Protein AF-A0A0T5ZDS8-F1 (afdb_monomer)

Secondary structure (DSSP, 8-state):
--EEEETTEEEEEETTEEEEEE-S-SEEEEEEEETTS-EEEEEEETT-EEEE-SEEEEEEPPP-

Structure (mmCIF, N/CA/C/O backbone):
data_AF-A0A0T5ZDS8-F1
#
_entry.id   AF-A0A0T5ZDS8-F1
#
loop_
_atom_site.group_PDB
_atom_site.id
_atom_site.type_symbol
_atom_site.label_atom_id
_atom_site.label_alt_id
_atom_site.label_comp_id
_atom_site.label_asym_id
_atom_site.label_entity_id
_atom_site.label_seq_id
_atom_site.pdbx_PDB_ins_code
_atom_site.Cartn_x
_atom_site.Cartn_y
_atom_site.Cartn_z
_atom_site.occupancy
_atom_site.B_iso_or_equiv
_atom_site.auth_seq_id
_atom_site.auth_comp_id
_atom_site.auth_asym_id
_atom_site.auth_atom_id
_atom_site.pdbx_PDB_model_num
ATOM 1 N N . MET A 1 1 ? -14.514 -6.056 -10.668 1.00 54.56 1 MET A N 1
ATOM 2 C CA . MET A 1 1 ? -13.340 -5.870 -9.795 1.00 54.56 1 MET A CA 1
ATOM 3 C C . MET A 1 1 ? -13.603 -6.680 -8.546 1.00 54.56 1 MET A C 1
ATOM 5 O O . MET A 1 1 ? -14.469 -6.302 -7.769 1.00 54.56 1 MET A O 1
ATOM 9 N N . GLU A 1 2 ? -12.953 -7.831 -8.424 1.00 54.81 2 GLU A N 1
ATOM 10 C CA . GLU A 1 2 ? -13.061 -8.669 -7.231 1.00 54.81 2 GLU A CA 1
ATOM 11 C C . GLU A 1 2 ? -11.953 -8.279 -6.255 1.00 54.81 2 GLU A C 1
ATOM 13 O O . GLU A 1 2 ? -10.820 -8.017 -6.662 1.00 54.81 2 GLU A O 1
ATOM 18 N N . LEU A 1 3 ? -12.316 -8.157 -4.981 1.00 62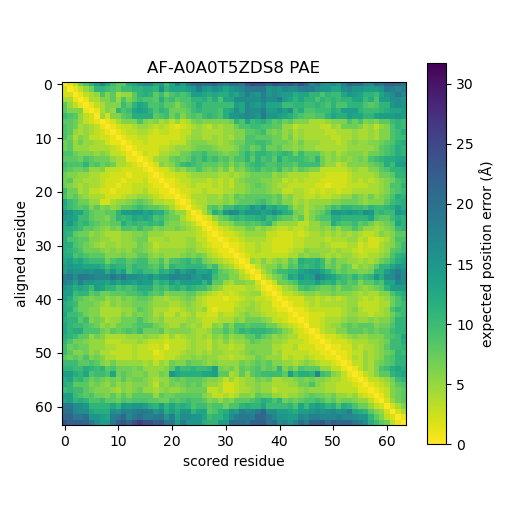.91 3 LEU A N 1
ATOM 19 C CA . LEU A 1 3 ? -11.410 -7.804 -3.898 1.00 62.91 3 LEU A CA 1
ATOM 20 C C . LEU A 1 3 ? -11.065 -9.091 -3.147 1.00 62.91 3 LEU A C 1
ATOM 22 O O . LEU A 1 3 ? -11.929 -9.673 -2.496 1.00 62.91 3 LEU A O 1
ATOM 26 N N . ILE A 1 4 ? -9.818 -9.543 -3.255 1.00 64.88 4 ILE A N 1
ATOM 27 C CA . ILE A 1 4 ? -9.321 -10.706 -2.517 1.00 64.88 4 ILE A CA 1
ATOM 28 C C . ILE A 1 4 ? -9.026 -10.255 -1.088 1.00 64.88 4 ILE A C 1
ATOM 30 O O . ILE A 1 4 ? -8.305 -9.277 -0.870 1.00 64.88 4 ILE A O 1
ATOM 34 N N . GLN A 1 5 ? -9.606 -10.955 -0.116 1.00 66.38 5 GLN A N 1
ATOM 35 C CA . GLN A 1 5 ? -9.376 -10.694 1.298 1.00 66.38 5 GLN A CA 1
ATOM 36 C C . GLN A 1 5 ? -8.045 -11.313 1.745 1.00 66.38 5 GLN A C 1
ATOM 38 O O . GLN A 1 5 ? -7.858 -12.526 1.707 1.00 66.38 5 GLN A O 1
ATOM 43 N N . CYS A 1 6 ? -7.144 -10.461 2.210 1.00 66.06 6 CYS A N 1
ATOM 44 C CA . CYS A 1 6 ? -5.948 -10.792 2.972 1.00 66.06 6 CYS A CA 1
ATOM 45 C C . CYS A 1 6 ? -6.207 -10.518 4.461 1.00 66.06 6 CYS A C 1
ATOM 47 O O . CYS A 1 6 ? -7.154 -9.812 4.808 1.00 66.06 6 CYS A O 1
ATOM 49 N N . THR A 1 7 ? -5.346 -11.043 5.339 1.00 68.06 7 THR A N 1
ATOM 50 C CA . THR A 1 7 ? -5.531 -11.081 6.802 1.00 68.06 7 THR A CA 1
ATOM 51 C C . THR A 1 7 ? -6.085 -9.775 7.402 1.00 68.06 7 THR A C 1
ATOM 53 O O . THR A 1 7 ? -6.971 -9.871 8.239 1.00 68.06 7 THR A O 1
ATOM 56 N N . HIS A 1 8 ? -5.704 -8.583 6.899 1.00 75.00 8 HIS A N 1
ATOM 57 C CA . HIS A 1 8 ? -6.238 -7.264 7.322 1.00 75.00 8 HIS A CA 1
ATOM 58 C C . HIS A 1 8 ? -6.507 -6.260 6.179 1.00 75.00 8 HIS A C 1
ATOM 60 O O . HIS A 1 8 ? -6.723 -5.065 6.414 1.00 75.00 8 HIS A O 1
ATOM 66 N N . TRP A 1 9 ? -6.465 -6.731 4.933 1.00 77.62 9 TRP A N 1
ATOM 67 C CA . TRP A 1 9 ? -6.531 -5.887 3.742 1.00 77.62 9 TRP A CA 1
ATOM 68 C C . TRP A 1 9 ? -7.368 -6.546 2.661 1.00 77.62 9 TRP A C 1
ATOM 70 O O . TRP A 1 9 ? -7.368 -7.760 2.528 1.00 77.62 9 TRP A O 1
ATOM 80 N N . MET A 1 10 ? -8.019 -5.747 1.830 1.00 82.56 10 MET A N 1
ATOM 81 C CA . MET A 1 10 ? -8.561 -6.211 0.561 1.00 82.56 10 MET A CA 1
ATOM 82 C C . MET A 1 10 ? -7.718 -5.676 -0.588 1.00 82.56 10 MET A C 1
ATOM 84 O O . MET A 1 10 ? -7.439 -4.477 -0.628 1.00 82.56 10 MET A O 1
A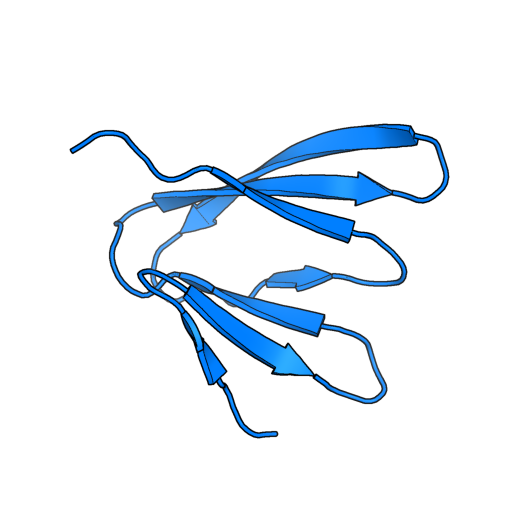TOM 88 N N . GLN A 1 11 ? -7.350 -6.552 -1.522 1.00 84.44 11 GLN A N 1
ATOM 89 C CA . GLN A 1 11 ? -6.635 -6.205 -2.749 1.00 84.44 11 GLN A CA 1
ATOM 90 C C . GLN A 1 11 ? -7.543 -6.400 -3.961 1.00 84.44 11 GLN A C 1
ATOM 92 O O . GLN A 1 11 ? -8.159 -7.449 -4.111 1.00 84.44 11 GLN A O 1
ATOM 97 N N . GLY A 1 12 ? -7.604 -5.407 -4.843 1.00 84.94 12 GLY A N 1
ATOM 98 C CA . GLY A 1 12 ? -8.309 -5.497 -6.122 1.00 84.94 12 GLY A CA 1
ATOM 99 C C . GLY A 1 12 ? -7.400 -5.079 -7.269 1.00 84.94 12 GLY A C 1
ATOM 100 O O . GLY A 1 12 ? -6.679 -4.092 -7.150 1.00 84.94 12 GLY A O 1
ATOM 101 N N . ILE A 1 13 ? -7.426 -5.821 -8.374 1.00 83.69 13 ILE A N 1
ATOM 102 C CA . ILE A 1 13 ? -6.636 -5.523 -9.577 1.00 83.69 13 ILE A CA 1
ATOM 103 C C . ILE A 1 13 ? -7.561 -4.922 -10.639 1.00 83.69 13 ILE A C 1
ATOM 105 O O 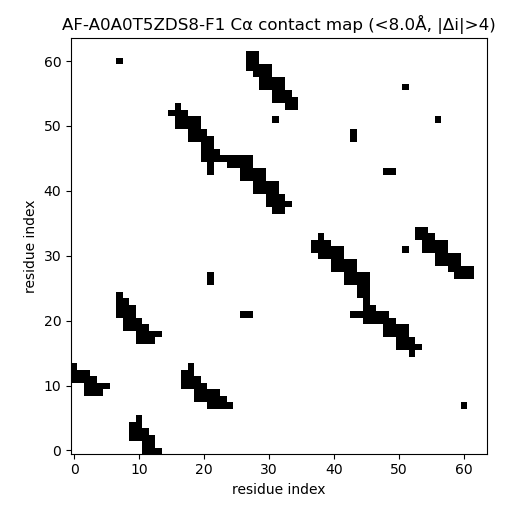. ILE A 1 13 ? -8.677 -5.400 -10.857 1.00 83.69 13 ILE A O 1
ATOM 109 N N . SER A 1 14 ? -7.099 -3.858 -11.289 1.00 80.88 14 SER A N 1
ATOM 110 C CA . SER A 1 14 ? -7.802 -3.171 -12.373 1.00 80.88 14 SER A CA 1
ATOM 111 C C . SER A 1 14 ? -6.830 -2.770 -13.483 1.00 80.88 14 SER A C 1
ATOM 113 O O . SER A 1 14 ? -5.620 -2.755 -13.271 1.00 80.88 14 SER A O 1
ATOM 115 N N . GLU A 1 15 ? -7.352 -2.360 -14.641 1.00 80.44 15 GLU A N 1
ATOM 116 C CA . GLU A 1 15 ? -6.546 -1.815 -15.751 1.00 80.44 15 GLU A CA 1
ATOM 117 C C . GLU A 1 15 ? -5.723 -0.585 -15.352 1.00 80.44 15 GLU A C 1
ATOM 119 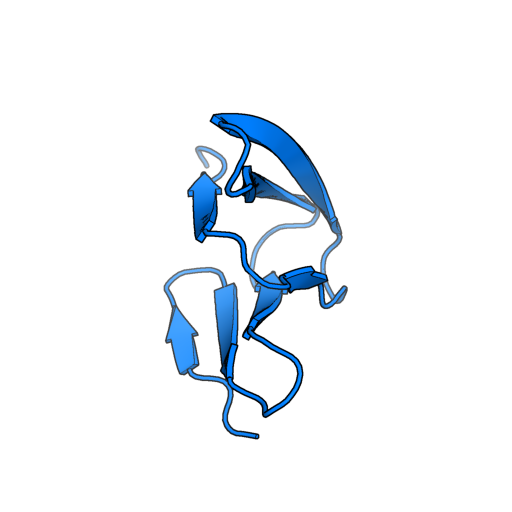O O . GLU A 1 15 ? -4.721 -0.268 -15.984 1.00 80.44 15 GLU A O 1
ATOM 124 N N . ARG A 1 16 ? -6.144 0.117 -14.294 1.00 79.38 16 ARG A N 1
ATOM 125 C CA . ARG A 1 16 ? -5.453 1.295 -13.778 1.00 79.38 16 ARG A CA 1
ATOM 126 C C . ARG A 1 16 ? -4.416 0.959 -12.715 1.00 79.38 16 ARG A C 1
ATOM 128 O O . ARG A 1 16 ? -3.767 1.882 -12.275 1.00 79.38 16 ARG A O 1
ATOM 135 N N . GLY A 1 17 ? -4.272 -0.286 -12.260 1.00 83.31 17 GLY A N 1
ATOM 136 C CA . GLY A 1 17 ? -3.348 -0.659 -11.181 1.00 83.31 17 GLY A CA 1
ATOM 137 C C . GLY A 1 17 ? -4.021 -1.431 -10.046 1.00 83.31 17 GLY A C 1
ATOM 138 O O . GLY A 1 17 ? -5.115 -1.985 -10.217 1.00 83.31 17 GLY A O 1
ATOM 139 N N . VAL A 1 18 ? -3.365 -1.469 -8.881 1.00 85.62 18 VAL A N 1
ATOM 140 C CA . VAL A 1 18 ? -3.791 -2.289 -7.736 1.00 85.62 18 VAL A CA 1
ATOM 141 C C . VAL A 1 18 ? -4.364 -1.419 -6.621 1.00 85.62 18 VAL A C 1
ATOM 143 O O . VAL A 1 18 ? -3.717 -0.491 -6.141 1.00 85.62 18 VAL A O 1
ATOM 146 N N . SER A 1 19 ? -5.590 -1.715 -6.204 1.00 85.00 19 SER A N 1
ATOM 147 C CA . SER A 1 19 ? -6.278 -1.037 -5.110 1.00 85.00 19 SER A CA 1
ATOM 148 C C . SER A 1 19 ? -6.163 -1.817 -3.806 1.00 85.00 19 SER A C 1
ATOM 150 O O . SER A 1 19 ? -6.379 -3.030 -3.805 1.00 85.00 19 SER A O 1
ATOM 152 N N . TYR A 1 20 ? -5.933 -1.110 -2.705 1.00 84.75 20 TYR A N 1
ATOM 153 C CA . TYR A 1 20 ? -5.864 -1.668 -1.360 1.00 84.75 20 TYR A CA 1
ATOM 154 C C . TYR A 1 20 ? -6.852 -0.974 -0.434 1.00 84.75 20 TYR A C 1
ATOM 156 O O . TYR A 1 20 ? -6.933 0.254 -0.423 1.00 84.75 20 TYR A O 1
ATOM 164 N N . LYS A 1 21 ? -7.590 -1.750 0.361 1.00 82.56 21 LYS A N 1
ATOM 165 C CA . LYS A 1 21 ? -8.492 -1.242 1.402 1.00 82.56 21 LYS A CA 1
ATOM 166 C C . LYS A 1 21 ? -8.156 -1.892 2.739 1.00 82.56 21 LYS A C 1
ATOM 168 O O . LYS A 1 21 ? -8.174 -3.116 2.831 1.00 82.56 21 LYS A O 1
ATOM 173 N N . ALA A 1 22 ? -7.893 -1.086 3.763 1.00 80.06 22 ALA A N 1
ATOM 174 C CA . ALA A 1 22 ? -7.724 -1.571 5.130 1.00 80.06 22 ALA A CA 1
ATOM 175 C C . ALA A 1 22 ? -9.079 -2.025 5.699 1.00 80.06 22 ALA A C 1
ATOM 177 O O . ALA A 1 22 ? -10.080 -1.313 5.552 1.00 80.06 22 ALA A O 1
ATOM 178 N N . THR A 1 23 ? -9.129 -3.206 6.325 1.00 75.56 23 THR A N 1
ATOM 179 C CA . THR A 1 23 ? -10.381 -3.777 6.861 1.00 75.56 23 THR A CA 1
ATOM 180 C C . THR A 1 23 ? -10.426 -3.869 8.378 1.00 75.56 23 THR A C 1
ATOM 182 O O . THR A 1 23 ? -11.526 -3.877 8.932 1.00 75.56 23 THR A O 1
ATOM 185 N N . HIS A 1 24 ? -9.273 -3.924 9.050 1.00 68.94 24 HIS A N 1
ATOM 186 C CA . HIS A 1 24 ? -9.220 -4.193 10.488 1.00 68.94 24 HIS A CA 1
ATOM 187 C C . HIS A 1 24 ? -8.905 -2.950 11.338 1.00 68.94 24 HIS A C 1
ATOM 189 O O . HIS A 1 24 ? -9.647 -2.678 12.288 1.00 68.94 24 HIS A O 1
ATOM 195 N N . ASP A 1 25 ? -7.873 -2.175 10.998 1.00 67.06 25 ASP A N 1
ATOM 196 C CA . ASP A 1 25 ? -7.353 -1.125 11.890 1.00 67.06 25 ASP A CA 1
ATOM 197 C C . ASP A 1 25 ? -7.990 0.253 11.639 1.00 67.06 25 ASP A C 1
ATOM 199 O O . ASP A 1 25 ? -8.431 0.533 10.520 1.00 67.06 25 ASP A O 1
ATOM 203 N N . PRO A 1 26 ? -8.025 1.155 12.644 1.00 67.94 26 PRO A N 1
ATOM 204 C CA . PRO A 1 26 ? -8.401 2.560 12.451 1.00 67.94 26 PRO A CA 1
ATOM 205 C C . PRO A 1 26 ? -7.488 3.271 11.441 1.00 67.94 26 PRO A C 1
ATOM 207 O O . PRO A 1 26 ? -7.955 4.104 10.659 1.00 67.94 26 PRO A O 1
ATOM 210 N N . TYR A 1 27 ? -6.203 2.907 11.447 1.00 66.75 27 TYR A N 1
ATOM 211 C CA . TYR A 1 27 ? -5.182 3.334 10.501 1.00 66.75 27 TYR A CA 1
ATOM 212 C C . TYR A 1 27 ? -4.244 2.154 10.239 1.00 66.75 27 TYR A C 1
ATOM 214 O O . TYR A 1 27 ? -3.672 1.620 11.177 1.00 66.75 27 TYR A O 1
ATOM 222 N N . SER A 1 28 ? -4.050 1.763 8.982 1.00 77.69 28 SER A N 1
ATOM 223 C CA . SER A 1 28 ? -3.075 0.729 8.620 1.00 77.69 28 SER A CA 1
ATOM 224 C C . SER A 1 28 ? -1.877 1.352 7.910 1.00 77.69 28 SER A C 1
ATOM 226 O O . SER A 1 28 ? -2.012 2.314 7.148 1.00 77.69 28 SER A O 1
ATOM 228 N N . LYS A 1 29 ? -0.684 0.810 8.148 1.00 80.19 29 LYS A N 1
ATOM 229 C CA . LYS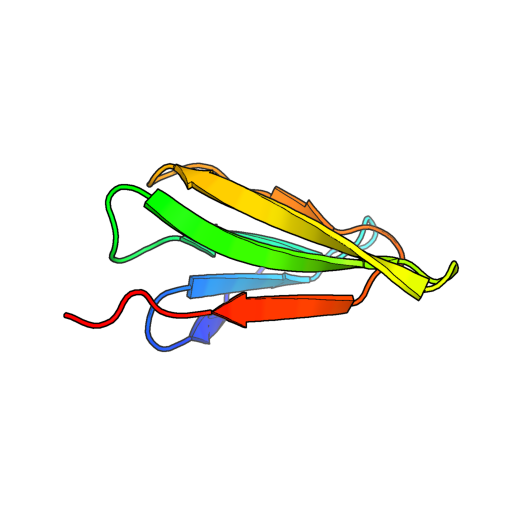 A 1 29 ? 0.559 1.297 7.542 1.00 80.19 29 LYS A CA 1
ATOM 230 C C . LYS A 1 29 ? 0.855 0.552 6.242 1.00 80.19 29 LYS A C 1
ATOM 232 O O . LYS A 1 29 ? 0.847 -0.677 6.197 1.00 80.19 29 LYS A O 1
ATOM 237 N N . MET A 1 30 ? 1.130 1.304 5.181 1.00 81.81 30 MET A N 1
ATOM 238 C CA . MET A 1 30 ? 1.495 0.768 3.871 1.00 81.81 30 MET A CA 1
ATOM 239 C C . MET A 1 30 ? 2.803 1.393 3.397 1.00 81.81 30 MET A C 1
ATOM 241 O O . MET A 1 30 ? 2.936 2.613 3.342 1.00 81.81 30 MET A O 1
ATOM 245 N N . LEU A 1 31 ? 3.766 0.554 3.040 1.00 82.31 31 LEU A N 1
ATOM 246 C CA . LEU A 1 31 ? 5.022 0.958 2.423 1.00 82.31 31 LEU A CA 1
ATOM 247 C C . LEU A 1 31 ? 4.880 0.842 0.909 1.00 82.31 31 LEU A C 1
ATOM 249 O O . LEU A 1 31 ? 4.655 -0.247 0.396 1.00 82.31 31 LEU A O 1
ATOM 253 N N . ILE A 1 32 ? 5.010 1.953 0.190 1.00 81.81 32 ILE A N 1
ATOM 254 C CA . ILE A 1 32 ? 5.069 1.938 -1.273 1.00 81.81 32 ILE A CA 1
ATOM 255 C C . ILE A 1 32 ? 6.525 2.074 -1.688 1.00 81.81 32 ILE A C 1
ATOM 257 O O . ILE A 1 32 ? 7.194 3.043 -1.322 1.00 81.81 32 ILE A O 1
ATOM 261 N N . GLU A 1 33 ? 6.992 1.101 -2.454 1.00 80.62 33 GLU A N 1
ATOM 262 C CA . GLU A 1 33 ? 8.277 1.096 -3.131 1.00 80.62 33 GLU A CA 1
ATOM 263 C C . GLU A 1 33 ? 8.036 1.417 -4.603 1.00 80.62 33 GLU A C 1
ATOM 265 O O . GLU A 1 33 ? 7.478 0.617 -5.358 1.00 80.62 33 GLU A O 1
ATOM 270 N N . SER A 1 34 ? 8.396 2.634 -4.997 1.00 74.06 34 SER A N 1
ATOM 271 C CA . SER A 1 34 ? 8.345 3.033 -6.401 1.00 74.06 34 SER A CA 1
ATOM 272 C C . SER A 1 34 ? 9.556 2.488 -7.155 1.00 74.06 34 SER A C 1
ATOM 274 O O . SER A 1 34 ? 10.605 2.244 -6.564 1.00 74.06 34 SER A O 1
ATOM 276 N N . SER A 1 35 ? 9.439 2.386 -8.480 1.00 71.31 35 SER A N 1
ATOM 277 C CA . SER A 1 35 ? 10.517 1.989 -9.404 1.00 71.31 35 SER A CA 1
ATOM 278 C C . SER A 1 35 ? 11.834 2.758 -9.221 1.00 71.31 35 SER A C 1
ATOM 280 O O . SER A 1 35 ? 12.888 2.285 -9.625 1.00 71.31 35 SER A O 1
ATOM 282 N N . ASN A 1 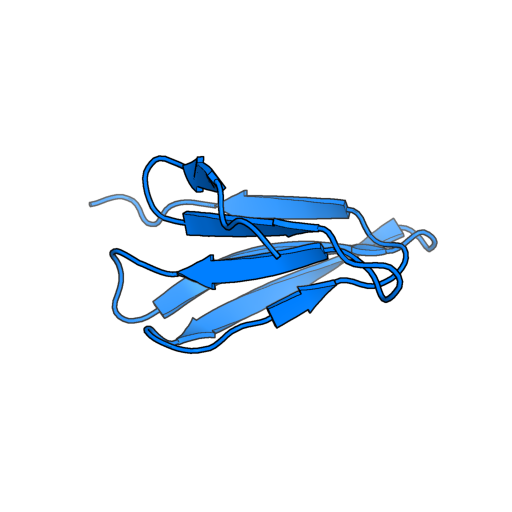36 ? 11.779 3.932 -8.589 1.00 73.12 36 ASN A N 1
ATOM 283 C CA . ASN A 1 36 ? 12.922 4.803 -8.318 1.00 73.12 36 ASN A CA 1
ATOM 284 C C . ASN A 1 36 ? 13.497 4.577 -6.900 1.00 73.12 36 ASN A C 1
ATOM 286 O O . ASN A 1 36 ? 14.002 5.518 -6.289 1.00 73.12 36 ASN A O 1
ATOM 290 N N . GLU A 1 37 ? 13.312 3.376 -6.338 1.00 68.44 37 GLU A N 1
ATOM 291 C CA . GLU A 1 37 ? 13.788 2.900 -5.020 1.00 68.44 37 GLU A CA 1
ATOM 292 C C . GLU A 1 37 ? 13.317 3.711 -3.797 1.00 68.44 37 GLU A C 1
ATOM 294 O O . GLU A 1 37 ? 13.675 3.429 -2.652 1.00 68.44 37 GLU A O 1
ATOM 299 N N . THR A 1 38 ? 12.470 4.719 -4.003 1.00 72.81 38 THR A N 1
ATOM 300 C CA . THR A 1 38 ? 11.960 5.547 -2.912 1.00 72.81 38 THR A CA 1
ATOM 301 C C . THR A 1 38 ? 10.877 4.785 -2.161 1.00 72.81 38 THR A C 1
ATOM 303 O O . THR A 1 38 ? 9.800 4.522 -2.700 1.00 72.81 38 THR A O 1
ATOM 306 N N . LYS A 1 39 ? 11.152 4.476 -0.892 1.00 80.06 39 LYS A N 1
ATOM 307 C CA . LYS A 1 39 ? 10.193 3.872 0.035 1.00 80.06 39 LYS A CA 1
ATOM 308 C C . LYS A 1 39 ? 9.450 4.967 0.786 1.00 80.06 39 LYS A C 1
ATOM 310 O O . LYS A 1 39 ? 10.061 5.758 1.503 1.00 80.06 39 LYS A O 1
ATOM 315 N N . LYS A 1 40 ? 8.129 5.027 0.627 1.00 82.06 40 LYS A N 1
ATOM 316 C CA . LYS A 1 40 ? 7.259 5.954 1.367 1.00 82.06 40 LYS A CA 1
ATOM 317 C C . LYS A 1 40 ? 6.297 5.179 2.252 1.00 82.06 40 LYS A C 1
ATOM 319 O O . LYS A 1 40 ? 5.618 4.272 1.781 1.00 82.06 40 LYS A O 1
ATOM 324 N N . LEU A 1 41 ? 6.235 5.567 3.524 1.00 80.75 41 LEU A N 1
ATOM 325 C CA . LEU A 1 41 ? 5.275 5.044 4.488 1.00 80.75 41 LEU A CA 1
ATOM 326 C C . LEU A 1 41 ? 3.996 5.887 4.451 1.00 80.75 41 LEU A C 1
ATOM 328 O O . LEU A 1 41 ? 4.042 7.104 4.632 1.00 80.75 41 LEU A O 1
ATOM 332 N N . PHE A 1 42 ? 2.861 5.231 4.251 1.00 81.56 42 PHE A N 1
ATOM 333 C CA . PHE A 1 42 ? 1.535 5.831 4.239 1.00 81.56 42 PHE A CA 1
ATOM 334 C C . PHE A 1 42 ? 0.708 5.297 5.401 1.00 81.56 42 PHE A C 1
ATOM 336 O O . PHE A 1 42 ? 0.667 4.092 5.636 1.00 81.56 42 PHE A O 1
ATOM 343 N N . HIS A 1 43 ? 0.005 6.197 6.083 1.00 81.69 43 HIS A N 1
ATOM 344 C CA . HIS A 1 43 ? -1.055 5.841 7.019 1.00 81.69 43 HIS A CA 1
ATOM 345 C C . HIS A 1 43 ? -2.377 5.872 6.260 1.00 81.69 43 HIS A C 1
ATOM 347 O O . HIS A 1 43 ? -2.814 6.929 5.800 1.00 81.69 43 HIS A O 1
ATOM 353 N N . VAL A 1 44 ? -2.986 4.706 6.087 1.00 80.62 44 VAL A N 1
ATOM 354 C CA . VAL A 1 44 ? -4.239 4.527 5.360 1.00 80.62 44 VAL A CA 1
ATOM 355 C C . VAL A 1 44 ? -5.366 4.425 6.381 1.00 80.62 44 VAL A C 1
ATOM 357 O O . VAL A 1 44 ? -5.404 3.449 7.128 1.00 80.62 44 VAL A O 1
ATOM 360 N N . PRO A 1 45 ? -6.282 5.405 6.448 1.00 78.31 45 PRO A N 1
ATOM 361 C CA . PRO A 1 45 ? -7.419 5.320 7.350 1.00 78.31 45 PRO A CA 1
ATOM 362 C C . PRO A 1 45 ? -8.325 4.145 6.994 1.00 78.31 45 PRO A C 1
ATOM 364 O O . PRO A 1 45 ? -8.469 3.789 5.816 1.00 78.31 45 PRO A O 1
ATOM 367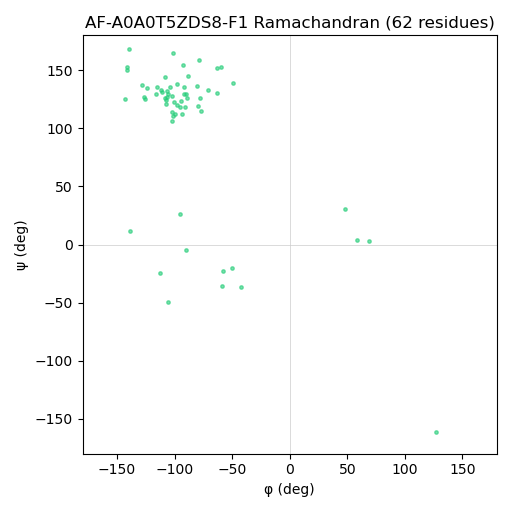 N N . LYS A 1 46 ? -9.014 3.622 8.007 1.00 74.31 46 LYS A N 1
ATOM 368 C CA . LYS A 1 46 ? -10.118 2.686 7.816 1.00 74.31 46 LYS A CA 1
ATOM 369 C C . LYS A 1 46 ? -11.100 3.232 6.776 1.00 74.31 46 LYS A C 1
ATOM 371 O O . LYS A 1 46 ? -11.378 4.429 6.721 1.00 74.31 46 LYS A O 1
ATOM 376 N N . ASP A 1 47 ? -11.586 2.346 5.914 1.00 75.81 47 ASP A N 1
ATOM 377 C CA . ASP A 1 47 ? -12.522 2.646 4.824 1.00 75.81 47 ASP A CA 1
ATOM 378 C C . ASP A 1 47 ? -12.001 3.494 3.655 1.00 75.81 47 ASP A C 1
ATOM 380 O O . ASP A 1 47 ? -12.747 3.745 2.702 1.00 75.81 47 ASP A O 1
ATOM 384 N N . LYS A 1 48 ? -10.718 3.872 3.643 1.00 79.69 48 LYS A N 1
ATOM 385 C CA . LYS A 1 48 ? -10.088 4.461 2.455 1.00 79.69 48 LYS A CA 1
ATOM 386 C C . LYS A 1 48 ? -9.513 3.381 1.542 1.00 79.69 48 LYS A C 1
ATOM 388 O O . LYS A 1 48 ? -9.017 2.351 1.991 1.00 79.69 48 LYS A O 1
ATOM 393 N N . ILE A 1 49 ? -9.599 3.646 0.241 1.00 80.44 49 ILE A N 1
ATOM 394 C CA . ILE A 1 49 ? -9.002 2.826 -0.812 1.00 80.44 49 ILE A CA 1
ATOM 395 C C . ILE A 1 49 ? -7.781 3.573 -1.337 1.00 80.44 49 ILE A C 1
ATOM 397 O O . ILE A 1 49 ? -7.887 4.750 -1.687 1.00 80.44 49 ILE A O 1
ATOM 401 N N . VAL A 1 50 ? -6.641 2.893 -1.410 1.00 82.94 50 VAL A N 1
ATOM 402 C CA . VAL A 1 50 ? -5.418 3.426 -2.015 1.00 82.94 50 VAL A CA 1
ATOM 403 C C . VAL A 1 50 ? -5.167 2.722 -3.334 1.00 82.94 50 VAL A C 1
ATOM 405 O O . VAL A 1 50 ? -5.116 1.498 -3.373 1.00 82.94 50 VAL A O 1
ATOM 408 N N . LEU A 1 51 ? -5.008 3.496 -4.406 1.00 83.12 51 LEU A N 1
ATOM 409 C CA . LEU A 1 51 ? -4.601 2.991 -5.712 1.00 83.12 51 LEU A CA 1
ATOM 410 C C . LEU A 1 51 ? -3.087 3.133 -5.847 1.00 83.12 51 LEU A C 1
ATOM 412 O O . LEU A 1 51 ? -2.550 4.233 -5.721 1.00 83.12 51 LEU A O 1
ATOM 416 N N . VAL A 1 52 ? -2.415 2.019 -6.106 1.00 81.94 52 VAL A N 1
ATOM 417 C CA . VAL A 1 52 ? -0.972 1.959 -6.319 1.00 81.94 52 VAL A CA 1
ATOM 418 C C . VAL A 1 52 ? -0.721 1.718 -7.805 1.00 81.94 52 VAL A C 1
ATOM 420 O O . VAL A 1 52 ? -1.198 0.734 -8.376 1.00 81.94 52 VAL A O 1
ATOM 423 N N . LEU A 1 53 ? -0.003 2.662 -8.418 1.00 82.38 53 LEU A N 1
ATOM 424 C CA . LEU A 1 53 ? 0.354 2.685 -9.836 1.00 82.38 53 LEU A CA 1
ATOM 425 C C . LEU A 1 53 ? 1.835 2.346 -9.977 1.00 82.38 53 LEU A C 1
ATOM 427 O O . LEU A 1 53 ? 2.659 2.988 -9.321 1.00 82.38 53 LEU A O 1
ATOM 431 N N . ASP A 1 54 ? 2.158 1.351 -10.805 1.00 75.19 54 ASP A N 1
ATOM 432 C CA . ASP A 1 54 ? 3.536 1.019 -11.208 1.00 75.19 54 ASP A CA 1
ATOM 433 C C . ASP A 1 54 ? 4.538 0.920 -10.037 1.00 75.19 54 ASP A C 1
ATOM 435 O O . ASP A 1 54 ? 5.715 1.252 -10.157 1.00 75.19 54 ASP A O 1
ATOM 439 N N . SER A 1 55 ? 4.056 0.511 -8.861 1.00 77.06 55 SER A N 1
ATOM 440 C CA . SER A 1 55 ? 4.821 0.458 -7.613 1.00 77.06 55 SER A CA 1
ATOM 441 C C . SER A 1 55 ? 4.446 -0.790 -6.820 1.00 77.06 55 SER A C 1
ATOM 443 O O . SER A 1 55 ? 3.322 -1.292 -6.916 1.00 77.06 55 SER A O 1
ATOM 445 N N . VAL A 1 56 ? 5.381 -1.279 -6.008 1.00 78.25 56 VAL A N 1
ATOM 446 C CA . VAL A 1 56 ? 5.160 -2.424 -5.120 1.00 78.25 56 VAL A CA 1
ATOM 447 C C . VAL A 1 56 ? 4.643 -1.913 -3.779 1.00 78.25 56 VAL A C 1
ATOM 449 O O . VAL A 1 56 ? 5.212 -0.995 -3.191 1.00 78.25 56 VAL A O 1
ATOM 452 N N . ALA A 1 57 ? 3.546 -2.495 -3.296 1.00 78.06 57 ALA A N 1
ATOM 453 C CA . ALA A 1 57 ? 2.993 -2.193 -1.982 1.00 78.06 57 ALA A CA 1
ATOM 454 C C . ALA A 1 57 ? 3.355 -3.303 -0.991 1.00 78.06 57 ALA A C 1
ATOM 456 O O . ALA A 1 57 ? 3.089 -4.478 -1.239 1.00 78.06 57 ALA A O 1
ATOM 457 N N . HIS A 1 58 ? 3.920 -2.908 0.144 1.00 79.19 58 HIS A N 1
ATOM 458 C CA . HIS A 1 58 ? 4.246 -3.764 1.277 1.00 79.19 58 HIS A CA 1
ATOM 459 C C . HIS A 1 58 ? 3.340 -3.400 2.454 1.00 79.19 58 HIS A C 1
ATOM 461 O O . HIS A 1 58 ? 3.184 -2.224 2.794 1.00 79.19 58 HIS A O 1
ATOM 467 N N . PHE A 1 59 ? 2.752 -4.407 3.094 1.00 74.75 59 PHE A N 1
ATOM 468 C CA . PHE A 1 59 ? 1.864 -4.221 4.241 1.00 74.75 59 PHE A CA 1
ATOM 469 C C . PHE A 1 59 ? 2.648 -4.449 5.521 1.00 74.75 59 PHE A C 1
ATOM 471 O O . PHE A 1 59 ? 3.165 -5.541 5.749 1.00 74.7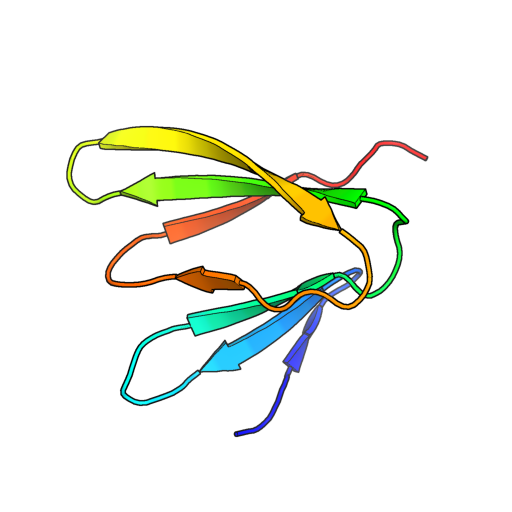5 59 PHE A O 1
ATOM 478 N N . THR A 1 60 ? 2.716 -3.431 6.369 1.00 68.19 60 THR A N 1
ATOM 479 C CA . THR A 1 60 ? 3.2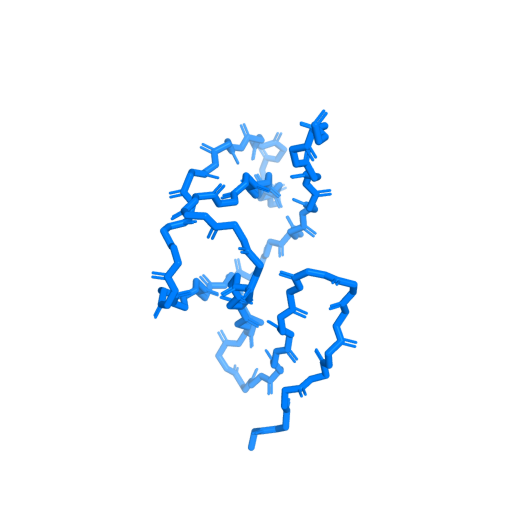08 -3.588 7.736 1.00 68.19 60 THR A CA 1
ATOM 480 C C . THR A 1 60 ? 1.986 -3.624 8.636 1.00 68.19 60 THR A C 1
ATOM 482 O O . THR A 1 60 ? 1.248 -2.639 8.694 1.00 68.19 60 THR A O 1
ATOM 485 N N . GLY A 1 61 ? 1.729 -4.759 9.286 1.00 57.12 61 GLY A N 1
ATOM 486 C CA . GLY A 1 61 ? 0.726 -4.805 10.349 1.00 57.12 61 GLY A CA 1
ATOM 487 C C . GLY A 1 61 ? 1.107 -3.842 11.473 1.00 57.12 61 GLY A C 1
ATOM 488 O O . GLY A 1 61 ? 2.289 -3.542 11.654 1.00 57.12 61 GLY A O 1
ATOM 489 N N . GLU A 1 62 ? 0.121 -3.342 12.210 1.00 54.00 62 GLU A N 1
ATOM 490 C CA . GLU A 1 62 ? 0.406 -2.852 13.556 1.00 54.00 62 GLU A CA 1
ATOM 491 C C . GLU A 1 62 ? 0.470 -4.067 14.491 1.00 54.00 62 GLU A C 1
ATOM 493 O O . GLU A 1 62 ? -0.311 -5.010 14.349 1.00 54.00 62 GLU A O 1
ATOM 498 N N . GLU A 1 63 ? 1.472 -4.092 15.373 1.00 48.94 63 GLU A N 1
ATOM 499 C CA . GLU A 1 63 ? 1.505 -5.051 16.479 1.00 48.94 63 GLU A CA 1
ATOM 500 C C . GLU A 1 63 ? 0.294 -4.757 17.377 1.00 48.94 63 GLU A C 1
ATOM 502 O O . GLU A 1 63 ? 0.030 -3.589 17.675 1.00 48.94 63 GLU A O 1
ATOM 507 N N . ALA A 1 64 ? -0.468 -5.804 17.707 1.00 45.75 64 ALA A N 1
ATOM 508 C CA . ALA A 1 64 ? -1.684 -5.722 18.517 1.00 45.75 64 ALA A CA 1
ATOM 509 C C . ALA A 1 64 ? -1.414 -5.236 19.948 1.00 45.75 64 ALA A C 1
ATOM 511 O O . ALA A 1 64 ? -0.349 -5.592 20.502 1.00 45.75 64 ALA A O 1
#

pLDDT: mean 75.01, std 9.31, range [45.75, 85.62]

Mean predicted aligned error: 7.36 Å

Sequence (64 aa):
MELIQCTHWMQGISERGVSYKATHDPYSKMLIESSNETKKLFHVPKDKIVLVLDSVAHFTGEEA

Nearest PDB structures (foldseek):
  7quz-assembly2_DDD  TM=6.022E-01  e=2.091E+00  Paenibacillus illinoisensis
  2yn5-assembly1_B  TM=4.016E-01  e=5.044E-01  Salmonella enterica subsp. enterica serovar Typhimurium str. LT2
  2yn3-assembly1_C  TM=4.107E-01  e=1.027E+00  Salmonella enterica subsp. enterica serovar Typhimurium str. LT2
  2yew-assembly1_F  TM=4.253E-01  e=2.332E+00  Barmah Forest virus
  6imm-assembly1_P-60  TM=4.436E-01  e=8.666E+00  Sindbis virus

Foldseek 3Di:
DDWDDDPFWTWDQDPQAIKIAGHPDQWWWKWKQAPVRDTDIDTAGHPDIDGDGRIDIDGDGDDD

Solvent-accessible surface area (backbone atoms only — not comparable to full-atom values): 3810 Å² total; per-residue (Å²): 125,67,64,51,79,48,102,51,34,30,43,29,66,53,99,81,35,40,34,39,30,40,72,70,46,76,60,39,46,36,36,37,37,39,86,81,74,51,72,45,82,39,80,41,44,48,84,42,74,46,78,42,62,88,44,50,79,42,82,46,80,78,85,131

Radius of gyration: 11.39 Å; Cα contacts (8 Å, |Δi|>4): 136; chains: 1; bounding box: 27×17×34 Å